Protein AF-A0A519VMI6-F1 (afdb_monomer)

pLDDT: mean 78.21, std 18.7, range [37.06, 97.06]

Solvent-accessible surface area (backbone atoms only — not comparable to full-atom values): 8294 Å² total; per-residue (Å²): 133,86,91,86,82,84,83,75,83,77,72,78,78,73,74,70,81,74,73,74,92,59,60,74,67,59,57,50,52,52,50,51,50,37,51,49,27,48,50,59,33,48,53,39,68,76,38,48,68,59,46,51,55,43,47,72,50,36,99,60,55,71,70,56,39,58,50,46,69,54,50,50,50,50,51,28,47,51,29,24,49,28,46,74,72,68,40,48,71,66,17,50,51,51,48,49,51,53,51,49,52,52,48,53,51,52,52,41,58,73,66,62,72,47,100,61,86,63,60,69,82,46,70,84,57,40,79,52,55,74,69,55,53,53,52,64,74,75,108

Mean predicted aligned error: 11.21 Å

Structure (mmCIF, N/CA/C/O backbone):
data_AF-A0A519VMI6-F1
#
_entry.id   AF-A0A519VMI6-F1
#
loop_
_atom_site.group_PDB
_atom_site.id
_atom_site.type_symbol
_atom_site.label_atom_id
_atom_site.label_alt_id
_atom_site.label_comp_id
_atom_site.label_asym_id
_atom_site.label_entity_id
_atom_site.label_seq_id
_atom_site.pdbx_PDB_ins_code
_atom_site.Cartn_x
_atom_site.Cartn_y
_atom_site.Cartn_z
_atom_site.occupancy
_atom_site.B_iso_or_equiv
_atom_site.auth_seq_id
_atom_site.auth_comp_id
_atom_site.auth_asym_id
_atom_site.auth_atom_id
_atom_site.pdbx_PDB_model_num
ATOM 1 N N . MET A 1 1 ? 0.808 15.820 63.400 1.00 37.88 1 MET A N 1
ATOM 2 C CA . MET A 1 1 ? 2.097 15.794 62.685 1.00 37.88 1 MET A CA 1
ATOM 3 C C . MET A 1 1 ? 1.948 14.835 61.517 1.00 37.88 1 MET A C 1
ATOM 5 O O . MET A 1 1 ? 1.601 13.691 61.765 1.00 37.88 1 MET A O 1
ATOM 9 N N . GLU A 1 2 ? 2.053 15.401 60.308 1.00 40.47 2 GLU A N 1
ATOM 10 C CA . GLU A 1 2 ? 2.290 14.832 58.955 1.00 40.47 2 GLU A CA 1
ATOM 11 C C . GLU A 1 2 ? 1.553 13.544 58.520 1.00 40.47 2 GLU A C 1
ATOM 13 O O . GLU A 1 2 ? 1.728 12.490 59.110 1.00 40.47 2 GLU A O 1
ATOM 18 N N . THR A 1 3 ? 0.604 13.541 57.568 1.00 44.66 3 THR A N 1
ATOM 19 C CA . THR A 1 3 ? 0.651 13.720 56.084 1.00 44.66 3 THR A CA 1
ATOM 20 C C . THR A 1 3 ? 1.595 12.807 55.294 1.00 44.66 3 THR A C 1
ATOM 22 O O . THR A 1 3 ? 2.756 13.164 55.154 1.00 44.66 3 THR A O 1
ATOM 25 N N . ILE A 1 4 ? 1.043 11.775 54.625 1.00 51.41 4 ILE A N 1
ATOM 26 C CA . ILE A 1 4 ? 1.399 11.278 53.265 1.00 51.41 4 ILE A CA 1
ATOM 27 C C . ILE A 1 4 ? 0.107 10.651 52.674 1.00 51.41 4 ILE A C 1
ATOM 29 O O . ILE A 1 4 ? -0.389 9.675 53.224 1.00 51.41 4 ILE A O 1
ATOM 33 N N . LYS A 1 5 ? -0.675 11.319 51.810 1.00 40.34 5 LYS A N 1
ATOM 34 C CA . LYS A 1 5 ? -0.549 11.565 50.350 1.00 40.34 5 LYS A CA 1
ATOM 35 C C . LYS A 1 5 ? -0.645 10.318 49.452 1.00 40.34 5 LYS A C 1
ATOM 37 O O . LYS A 1 5 ? 0.267 9.510 49.393 1.00 40.34 5 LYS A O 1
ATOM 42 N N . ASP A 1 6 ? -1.766 10.276 48.728 1.00 50.72 6 ASP A N 1
ATOM 43 C CA . ASP A 1 6 ? -1.958 9.834 47.340 1.00 50.72 6 ASP A CA 1
ATOM 44 C C . ASP A 1 6 ? -1.194 8.602 46.837 1.00 50.72 6 ASP A C 1
ATOM 46 O O . ASP A 1 6 ? -0.042 8.683 46.419 1.00 50.72 6 ASP A O 1
ATOM 50 N N . THR A 1 7 ? -1.924 7.499 46.655 1.00 54.34 7 THR A N 1
ATOM 51 C CA . THR A 1 7 ? -1.690 6.636 45.490 1.00 54.34 7 THR A CA 1
ATOM 52 C C . THR A 1 7 ? -2.868 6.783 44.544 1.00 54.34 7 THR A C 1
ATOM 54 O O . THR A 1 7 ? -4.021 6.487 44.858 1.00 54.34 7 THR A O 1
ATOM 57 N N . GLY A 1 8 ? -2.546 7.386 43.403 1.00 39.59 8 GLY A N 1
ATOM 58 C CA . GLY A 1 8 ? -3.475 7.870 42.411 1.00 39.59 8 GLY A CA 1
ATOM 59 C C . GLY A 1 8 ? -4.426 6.793 41.916 1.00 39.59 8 GLY A C 1
ATOM 60 O O . GLY A 1 8 ? -4.053 5.664 41.601 1.00 39.59 8 GLY A O 1
ATOM 61 N N . LYS A 1 9 ? -5.677 7.222 41.786 1.00 37.12 9 LYS A N 1
ATOM 62 C CA . LYS A 1 9 ? -6.695 6.624 40.937 1.00 37.12 9 LYS A CA 1
ATOM 63 C C . LYS A 1 9 ? -6.112 6.436 39.532 1.00 37.12 9 LYS A C 1
ATOM 65 O O . LYS A 1 9 ? -6.159 7.356 38.717 1.00 37.12 9 LYS A O 1
ATOM 70 N N . TYR A 1 10 ? -5.609 5.244 39.225 1.00 39.97 10 TYR A N 1
ATOM 71 C CA . TYR A 1 10 ? -5.457 4.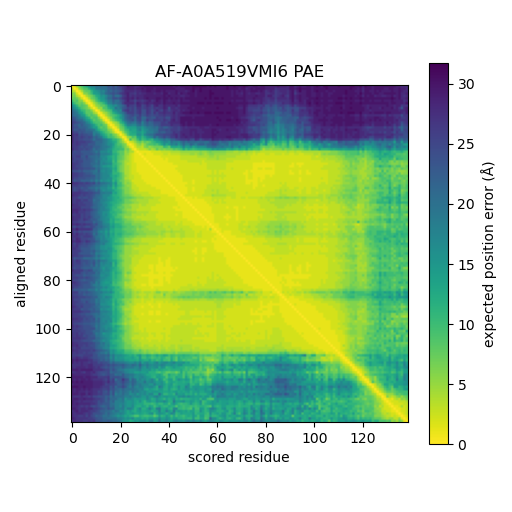795 37.845 1.00 39.97 10 TYR A CA 1
ATOM 72 C C . TYR A 1 10 ? -6.861 4.560 37.292 1.00 39.97 10 TYR A C 1
ATOM 74 O O . TYR A 1 10 ? -7.381 3.448 37.257 1.00 39.97 10 TYR A O 1
ATOM 82 N N . SER A 1 11 ? -7.512 5.662 36.920 1.00 40.28 11 SER A N 1
ATOM 83 C CA . SER A 1 11 ? -8.670 5.645 36.047 1.00 40.28 11 SER A CA 1
ATOM 84 C C . SER A 1 11 ? -8.181 5.070 34.727 1.00 40.28 11 SER A C 1
ATOM 86 O O . SER A 1 11 ? -7.582 5.765 33.906 1.00 40.28 11 SER A O 1
ATOM 88 N N . ALA A 1 12 ? -8.394 3.767 34.548 1.00 40.62 12 ALA A N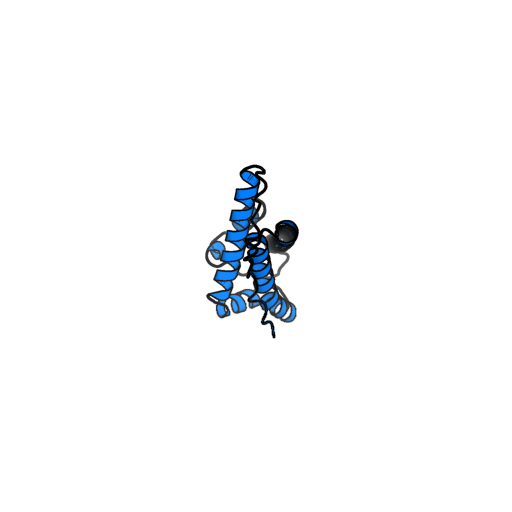 1
ATOM 89 C CA . ALA A 1 12 ? -8.464 3.180 33.230 1.00 40.62 12 ALA A CA 1
ATOM 90 C C . ALA A 1 12 ? -9.544 3.971 32.491 1.00 40.62 12 ALA A C 1
ATOM 92 O O . ALA A 1 12 ? -10.740 3.749 32.677 1.00 40.62 12 ALA A O 1
ATOM 93 N N . LYS A 1 13 ? -9.114 4.966 31.712 1.00 37.06 13 LYS A N 1
ATOM 94 C CA . LYS A 1 13 ? -9.947 5.653 30.740 1.00 37.06 13 LYS A CA 1
ATOM 95 C C . LYS A 1 13 ? -10.224 4.623 29.658 1.00 37.06 13 LYS A C 1
ATOM 97 O O . LYS A 1 13 ? -9.572 4.590 28.618 1.00 37.06 13 LYS A O 1
ATOM 102 N N . THR A 1 14 ? -11.164 3.732 29.952 1.00 46.38 14 THR A N 1
ATOM 103 C CA . THR A 1 14 ? -11.898 2.967 28.964 1.00 46.38 14 THR A CA 1
ATOM 104 C C . THR A 1 14 ? -12.611 4.018 28.132 1.00 46.38 14 THR A C 1
ATOM 106 O O . THR A 1 14 ? -13.707 4.478 28.444 1.00 46.38 14 THR A O 1
ATOM 109 N N . SER A 1 15 ? -11.904 4.511 27.114 1.00 49.47 15 SER A N 1
ATOM 110 C CA . SER A 1 15 ? -12.487 5.284 26.033 1.00 49.47 15 SER A CA 1
ATOM 111 C C . SER A 1 15 ? -13.486 4.337 25.400 1.00 49.47 15 SER A C 1
ATOM 113 O O . SER A 1 15 ? -13.125 3.515 24.564 1.00 49.47 15 SER A O 1
ATOM 115 N N . GLY A 1 16 ? -14.710 4.359 25.930 1.00 38.91 16 GLY A N 1
ATOM 116 C CA . GLY A 1 16 ? -15.814 3.575 25.432 1.00 38.91 16 GLY A CA 1
ATOM 117 C C . GLY A 1 16 ? -15.876 3.855 23.949 1.00 38.91 16 GLY A C 1
ATOM 118 O O . GLY A 1 16 ? -16.102 5.002 23.558 1.00 38.91 16 GLY A O 1
ATOM 119 N N . ALA A 1 17 ? -15.587 2.824 23.156 1.00 52.00 17 ALA A N 1
ATOM 120 C CA . ALA A 1 17 ? -15.818 2.819 21.730 1.00 52.00 17 ALA A CA 1
ATOM 121 C C . ALA A 1 17 ? -17.311 3.087 21.564 1.00 52.00 17 ALA A C 1
ATOM 123 O O . ALA A 1 17 ? -18.160 2.204 21.689 1.00 52.00 17 ALA A O 1
ATOM 124 N N . LYS A 1 18 ? -17.645 4.368 21.439 1.00 43.28 18 LYS A N 1
ATOM 125 C CA . LYS A 1 18 ? -19.005 4.844 21.299 1.00 43.28 18 LYS A CA 1
ATOM 126 C C . LYS A 1 18 ? -19.315 4.632 19.837 1.00 43.28 18 LYS A C 1
ATOM 128 O O . LYS A 1 18 ? -19.281 5.588 19.079 1.00 43.28 18 LYS A O 1
ATOM 133 N N . TYR A 1 19 ? -19.529 3.376 19.441 1.00 49.91 19 TYR A N 1
ATOM 134 C CA . TYR A 1 19 ? -19.957 3.042 18.093 1.00 49.91 19 TYR A CA 1
ATOM 135 C C . TYR A 1 19 ? -21.252 3.824 17.843 1.00 49.91 19 TYR A C 1
ATOM 137 O O . TYR A 1 19 ? -22.269 3.507 18.464 1.00 49.91 19 TYR A O 1
ATOM 145 N N . PRO A 1 20 ? -21.252 4.877 17.003 1.00 49.50 20 PRO A N 1
ATOM 146 C CA . PRO A 1 20 ? -22.508 5.464 16.595 1.00 49.50 20 PRO A CA 1
ATOM 147 C C . PRO A 1 20 ? -23.213 4.393 15.767 1.00 49.50 20 PRO A C 1
ATOM 149 O O . PRO A 1 20 ? -22.634 3.860 14.817 1.00 49.50 20 PRO A O 1
ATOM 152 N N . THR A 1 21 ? -24.434 4.052 16.166 1.00 58.09 21 THR A N 1
ATOM 153 C CA . THR A 1 21 ? -25.332 3.084 15.529 1.00 58.09 21 THR A CA 1
ATOM 154 C C . THR A 1 21 ? -25.784 3.597 14.156 1.00 58.09 21 THR A C 1
ATOM 156 O O . THR A 1 21 ? -26.952 3.881 13.925 1.00 58.09 21 THR A O 1
ATOM 159 N N . GLY A 1 22 ? -24.845 3.817 13.239 1.00 52.25 22 GLY A N 1
ATOM 160 C CA . GLY A 1 22 ? -25.117 4.157 11.852 1.00 52.25 22 GLY A CA 1
ATOM 161 C C . GLY A 1 22 ? -25.084 2.882 11.029 1.00 52.25 22 GLY A C 1
ATOM 162 O O . GLY A 1 22 ? -24.048 2.235 11.041 1.00 52.25 22 GLY A O 1
ATOM 163 N N . SER A 1 23 ? -26.201 2.562 10.362 1.00 65.06 23 SER A N 1
ATOM 164 C CA . SER A 1 23 ? -26.394 1.580 9.274 1.00 65.06 23 SER A CA 1
ATOM 165 C C . SER A 1 23 ? -25.397 0.410 9.228 1.00 65.06 23 SER A C 1
ATOM 167 O O . SER A 1 23 ? -24.219 0.620 8.966 1.00 65.06 23 SER A O 1
ATOM 169 N N . TYR A 1 24 ? -25.864 -0.836 9.378 1.00 62.25 24 TYR A N 1
ATOM 170 C CA . TYR A 1 24 ? -25.047 -2.066 9.325 1.00 62.25 24 TYR A CA 1
ATOM 171 C C . TYR A 1 24 ? -23.997 -2.108 8.187 1.00 62.25 24 TYR A C 1
ATOM 173 O O . TYR A 1 24 ? -22.923 -2.680 8.371 1.00 62.25 24 TYR A O 1
ATOM 181 N N . LEU A 1 25 ? -24.265 -1.441 7.056 1.00 61.44 25 LEU A N 1
ATOM 182 C CA . LEU A 1 25 ? -23.328 -1.219 5.944 1.00 61.44 25 LEU A CA 1
ATOM 183 C C . LEU A 1 25 ? -22.005 -0.553 6.369 1.00 61.44 25 LEU A C 1
ATOM 185 O O . LEU A 1 25 ? -20.935 -0.988 5.952 1.00 61.44 25 LEU A O 1
ATOM 189 N N . ASN A 1 26 ? -22.057 0.460 7.237 1.00 75.00 26 ASN A N 1
ATOM 190 C CA . ASN A 1 26 ? -20.874 1.180 7.715 1.00 75.00 26 ASN A CA 1
ATOM 191 C C . ASN A 1 26 ? -19.985 0.285 8.587 1.00 75.00 26 ASN A C 1
ATOM 193 O O . ASN A 1 26 ? -18.761 0.327 8.477 1.00 75.00 26 ASN A O 1
ATOM 197 N N . SER A 1 27 ? -20.592 -0.538 9.444 1.00 80.88 27 SER A N 1
ATOM 198 C CA . SER A 1 27 ? -19.857 -1.463 10.312 1.00 80.88 27 SER A CA 1
ATOM 199 C C . SER A 1 27 ? -19.211 -2.598 9.519 1.00 80.88 27 SER A C 1
ATOM 201 O O . SER A 1 27 ? -18.076 -2.973 9.810 1.00 80.88 27 SER A O 1
ATOM 203 N N . LEU A 1 28 ? -19.897 -3.111 8.492 1.00 88.06 28 LEU A N 1
ATOM 204 C CA . LEU A 1 28 ? -19.355 -4.154 7.624 1.00 88.06 28 LEU A CA 1
ATOM 205 C C . LEU A 1 28 ? -18.172 -3.643 6.791 1.00 88.06 28 LEU A C 1
ATOM 207 O O . LEU A 1 28 ? -17.129 -4.291 6.762 1.00 88.06 28 LEU A O 1
ATOM 211 N N . GLY A 1 29 ? -18.298 -2.468 6.165 1.00 89.50 29 GLY A N 1
ATOM 212 C CA . GLY A 1 29 ? -17.215 -1.883 5.366 1.00 89.50 29 GLY A CA 1
ATOM 213 C C . GLY A 1 29 ? -15.945 -1.637 6.185 1.00 89.50 29 GLY A C 1
ATOM 214 O O . GLY A 1 29 ? -14.849 -1.995 5.760 1.00 89.50 29 GLY A O 1
ATOM 215 N N . LEU A 1 30 ? -16.084 -1.110 7.407 1.00 91.06 30 LEU A N 1
ATOM 216 C CA . LEU A 1 30 ? -14.949 -0.916 8.316 1.00 91.06 30 LEU A CA 1
ATOM 217 C C . LEU A 1 30 ? -14.269 -2.238 8.680 1.00 91.06 30 LEU A C 1
ATOM 219 O O . LEU A 1 30 ? -13.042 -2.313 8.675 1.00 91.06 30 LEU A O 1
ATOM 223 N N . PHE A 1 31 ? -15.052 -3.282 8.959 1.00 92.12 31 PHE A N 1
ATOM 224 C CA . PHE A 1 31 ? -14.517 -4.6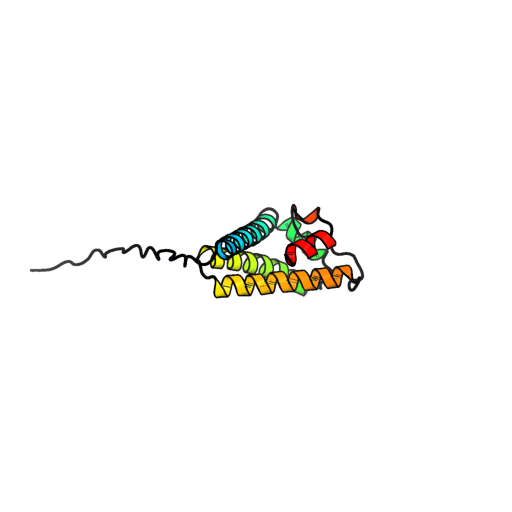07 9.253 1.00 92.12 31 PHE A CA 1
ATOM 225 C C . PHE A 1 31 ? -13.718 -5.181 8.074 1.00 92.12 31 PHE A C 1
ATOM 227 O O . PHE A 1 31 ? -12.606 -5.671 8.272 1.00 92.12 31 PHE A O 1
ATOM 234 N N . LEU A 1 32 ? -14.242 -5.071 6.849 1.00 92.88 32 LEU A N 1
ATOM 235 C CA . LEU A 1 32 ? -13.557 -5.540 5.642 1.00 92.88 32 LEU A CA 1
ATOM 236 C C . LEU A 1 32 ? -12.241 -4.795 5.401 1.00 92.88 32 LEU A C 1
ATOM 238 O O . LEU A 1 32 ? -11.234 -5.429 5.099 1.00 92.88 32 LEU A O 1
ATOM 242 N N . LEU A 1 33 ? -12.220 -3.474 5.599 1.00 93.56 33 LEU A N 1
ATOM 243 C CA . LEU A 1 33 ? -10.994 -2.684 5.477 1.00 93.56 33 LEU A CA 1
ATOM 244 C C . LEU A 1 33 ? -9.961 -3.070 6.541 1.00 93.56 33 LEU A C 1
ATOM 246 O O . LEU A 1 33 ? -8.788 -3.238 6.218 1.00 93.56 33 LEU A O 1
ATOM 250 N N . ILE A 1 34 ? -10.376 -3.266 7.796 1.00 94.69 34 ILE A N 1
ATOM 251 C CA . ILE A 1 34 ? -9.470 -3.736 8.856 1.00 94.69 34 ILE A CA 1
ATOM 252 C C . ILE A 1 34 ? -8.860 -5.086 8.475 1.00 94.69 34 ILE A C 1
ATOM 254 O O . ILE A 1 34 ? -7.646 -5.263 8.590 1.00 94.69 34 ILE A O 1
ATOM 258 N N . LEU A 1 35 ? -9.683 -6.024 7.998 1.00 94.12 35 LEU A N 1
ATOM 259 C CA . LEU A 1 35 ? -9.232 -7.348 7.577 1.00 94.12 35 LEU A CA 1
ATOM 260 C C . LEU A 1 35 ? -8.261 -7.256 6.395 1.00 94.12 35 LEU A C 1
ATOM 262 O O . LEU A 1 35 ? -7.205 -7.883 6.437 1.00 94.12 35 LEU A O 1
ATOM 266 N N . LEU A 1 36 ? -8.578 -6.440 5.387 1.00 93.50 36 LEU A N 1
ATOM 267 C CA . LEU A 1 36 ? -7.742 -6.214 4.211 1.00 93.50 36 LEU A CA 1
ATOM 268 C C . LEU A 1 36 ? -6.347 -5.709 4.595 1.00 93.50 36 LEU A C 1
ATOM 270 O O . LEU A 1 36 ? -5.350 -6.324 4.217 1.00 93.50 36 LEU A O 1
ATOM 274 N N . TRP A 1 37 ? -6.266 -4.620 5.366 1.00 95.31 37 TRP A N 1
ATOM 275 C CA . TRP A 1 37 ? -4.984 -4.014 5.739 1.00 95.31 37 TRP A CA 1
ATOM 276 C C . TRP A 1 37 ? -4.175 -4.906 6.679 1.00 95.31 37 TRP A C 1
ATOM 278 O O . TRP A 1 37 ? -2.961 -5.030 6.519 1.00 95.31 37 TRP A O 1
ATOM 288 N N . SER A 1 38 ? -4.844 -5.593 7.609 1.00 95.25 38 SER A N 1
ATOM 289 C CA . SER A 1 38 ? -4.187 -6.546 8.512 1.00 95.25 38 SER A CA 1
ATOM 290 C C . SER A 1 38 ? -3.614 -7.739 7.746 1.00 95.25 38 SER A C 1
ATOM 292 O O . SER A 1 38 ? -2.475 -8.136 7.984 1.00 95.25 38 SER A O 1
ATOM 294 N N . TYR A 1 39 ? -4.374 -8.288 6.794 1.00 93.75 39 TYR A N 1
ATOM 295 C CA . TYR A 1 39 ? -3.922 -9.381 5.937 1.00 93.75 39 TYR A CA 1
ATOM 296 C C . TYR A 1 39 ? -2.754 -8.951 5.040 1.00 93.75 39 TYR A C 1
ATOM 298 O O . TYR A 1 39 ? -1.740 -9.646 4.977 1.00 93.75 39 TYR A O 1
ATOM 306 N N . ALA A 1 40 ? -2.869 -7.791 4.384 1.00 92.19 40 ALA A N 1
ATOM 307 C CA . ALA A 1 40 ? -1.835 -7.256 3.501 1.00 92.19 40 ALA A CA 1
ATOM 308 C C . ALA A 1 40 ? -0.506 -7.035 4.237 1.00 92.19 40 ALA A C 1
ATOM 310 O O . ALA A 1 40 ? 0.545 -7.418 3.714 1.00 92.19 40 ALA A O 1
ATOM 311 N N . LEU A 1 41 ? -0.563 -6.486 5.456 1.00 94.94 41 LEU A N 1
ATOM 312 C CA . LEU A 1 41 ? 0.600 -6.321 6.321 1.00 94.94 41 LEU A CA 1
ATOM 313 C C . LEU A 1 41 ? 1.176 -7.678 6.737 1.00 94.94 41 LEU A C 1
ATOM 315 O O . LEU A 1 41 ? 2.379 -7.903 6.616 1.00 94.94 41 LEU A O 1
ATOM 319 N N . PHE A 1 42 ? 0.323 -8.588 7.214 1.00 94.25 42 PHE A N 1
ATOM 320 C CA . PHE A 1 42 ? 0.745 -9.902 7.694 1.00 94.25 42 PHE A CA 1
ATOM 321 C C . PHE A 1 42 ? 1.497 -10.686 6.617 1.00 94.25 42 PHE A C 1
ATOM 323 O O . PHE A 1 42 ? 2.576 -11.201 6.890 1.00 94.25 42 PHE A O 1
ATOM 330 N N . VAL A 1 43 ? 0.984 -10.725 5.383 1.00 90.44 43 VAL A N 1
ATOM 331 C CA . VAL A 1 43 ? 1.647 -11.409 4.261 1.00 90.44 43 VAL A CA 1
ATOM 332 C C . VAL A 1 43 ? 3.041 -10.835 3.993 1.00 90.44 43 VAL A C 1
ATOM 334 O O . VAL A 1 43 ? 3.971 -11.601 3.751 1.00 90.44 43 VAL A O 1
ATOM 337 N N . LYS A 1 44 ? 3.214 -9.508 4.064 1.00 90.56 44 LYS A N 1
ATOM 338 C CA . LYS A 1 44 ? 4.523 -8.870 3.846 1.00 90.56 44 LYS A CA 1
ATOM 339 C C . LYS A 1 44 ? 5.505 -9.150 4.972 1.00 90.56 44 LYS A C 1
ATOM 341 O O . LY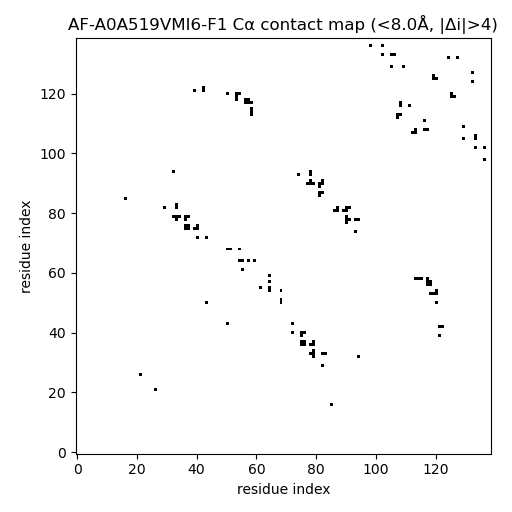S A 1 44 ? 6.683 -9.349 4.704 1.00 90.56 44 LYS A O 1
ATOM 346 N N . LEU A 1 45 ? 5.032 -9.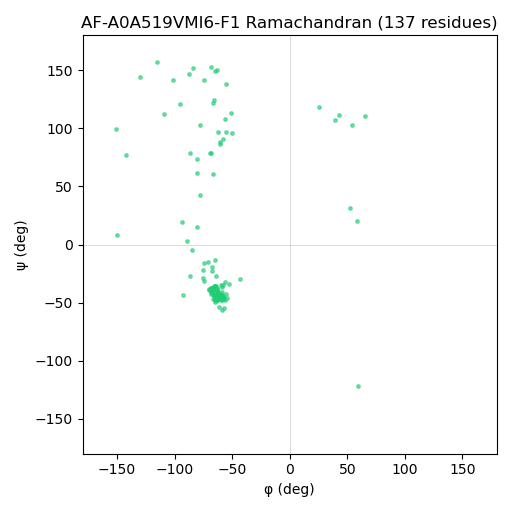158 6.218 1.00 92.00 45 LEU A N 1
ATOM 347 C CA . LEU A 1 45 ? 5.877 -9.438 7.379 1.00 92.00 45 LEU A CA 1
ATOM 348 C C . LEU A 1 45 ? 6.232 -10.924 7.501 1.00 92.00 45 LEU A C 1
ATOM 350 O O . LEU A 1 45 ? 7.321 -11.244 7.967 1.00 92.00 45 LEU A O 1
ATOM 354 N N . ALA A 1 46 ? 5.341 -11.820 7.070 1.00 92.94 46 ALA A N 1
ATOM 355 C CA . ALA A 1 46 ? 5.562 -13.262 7.102 1.00 92.94 46 ALA A CA 1
ATOM 356 C C . ALA A 1 46 ? 6.710 -13.703 6.179 1.00 92.94 46 ALA A C 1
ATOM 358 O O . ALA A 1 46 ? 7.453 -14.615 6.533 1.00 92.94 46 ALA A O 1
ATOM 359 N N . ASP A 1 47 ? 6.879 -13.048 5.025 1.00 91.88 47 ASP A N 1
ATOM 360 C CA . ASP A 1 47 ? 8.004 -13.290 4.117 1.00 91.88 47 ASP A CA 1
ATOM 361 C C . ASP A 1 47 ? 8.497 -11.980 3.480 1.00 91.88 47 ASP A C 1
ATOM 363 O O . ASP A 1 47 ? 8.229 -11.656 2.317 1.00 91.88 47 ASP A O 1
ATOM 367 N N . LEU A 1 48 ? 9.245 -11.210 4.275 1.00 91.00 48 LEU A N 1
ATOM 368 C CA . LEU A 1 48 ? 9.842 -9.945 3.838 1.00 91.00 48 LEU A CA 1
ATOM 369 C C . LEU A 1 48 ? 10.796 -10.129 2.653 1.00 91.00 48 LEU A C 1
ATOM 371 O O . LEU A 1 48 ? 10.867 -9.257 1.788 1.00 91.00 48 LEU A O 1
ATOM 375 N N . ALA A 1 49 ? 11.523 -11.247 2.590 1.00 92.38 49 ALA A N 1
ATOM 376 C CA . ALA A 1 49 ? 12.470 -11.507 1.511 1.00 92.38 49 ALA A CA 1
ATOM 377 C C . ALA A 1 49 ? 11.743 -11.722 0.178 1.00 92.38 49 ALA A C 1
ATOM 379 O O . ALA A 1 49 ? 12.155 -11.174 -0.847 1.00 92.38 49 ALA A O 1
ATOM 380 N N . LEU A 1 50 ? 10.643 -12.479 0.186 1.00 89.88 50 LEU A N 1
ATOM 381 C CA . LEU A 1 50 ? 9.781 -12.634 -0.979 1.00 89.88 50 LEU A CA 1
ATOM 382 C C . LEU A 1 50 ? 9.155 -11.299 -1.386 1.00 89.88 50 LEU A C 1
ATOM 384 O O . LEU A 1 50 ? 9.220 -10.951 -2.564 1.00 89.88 50 LEU A O 1
ATOM 388 N N . PHE A 1 51 ? 8.619 -10.529 -0.434 1.00 90.31 51 PHE A N 1
ATOM 389 C CA . PHE A 1 51 ? 8.062 -9.204 -0.713 1.00 90.31 51 PHE A CA 1
ATOM 390 C C . PHE A 1 51 ? 9.092 -8.285 -1.387 1.00 90.31 51 PHE A C 1
ATOM 392 O O . PHE A 1 51 ? 8.799 -7.697 -2.425 1.00 90.31 51 PHE A O 1
ATOM 399 N N . GLN A 1 52 ? 10.321 -8.211 -0.867 1.00 93.12 52 GLN A N 1
ATOM 400 C CA . GLN A 1 52 ? 11.392 -7.420 -1.480 1.00 93.12 52 GLN A CA 1
ATOM 401 C C . GLN A 1 52 ? 11.702 -7.882 -2.907 1.00 93.12 52 GLN A C 1
ATOM 403 O O . GLN A 1 52 ? 11.760 -7.055 -3.815 1.00 93.12 52 GLN A O 1
ATOM 408 N N . ARG A 1 53 ? 11.856 -9.193 -3.138 1.00 91.50 53 ARG A N 1
ATOM 409 C CA . ARG A 1 53 ? 12.098 -9.738 -4.488 1.00 91.50 53 ARG A CA 1
ATOM 410 C C . ARG A 1 53 ? 10.971 -9.380 -5.454 1.00 91.50 53 ARG A C 1
ATOM 412 O O . ARG A 1 53 ? 11.250 -8.960 -6.570 1.00 91.50 53 ARG A O 1
ATOM 419 N N . GLN A 1 54 ? 9.719 -9.500 -5.019 1.00 89.69 54 GLN A N 1
ATOM 420 C CA . GLN A 1 54 ? 8.5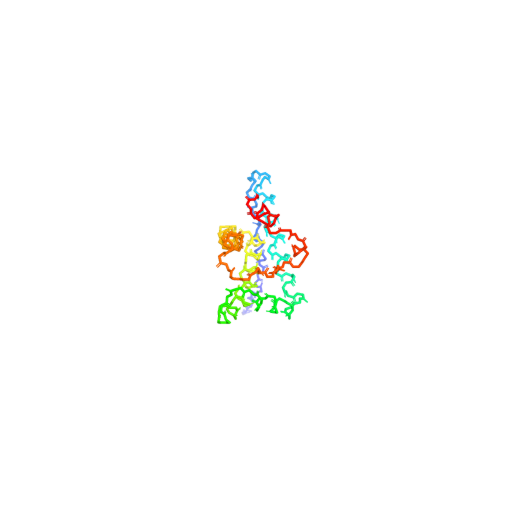49 -9.144 -5.822 1.00 89.69 54 GLN A CA 1
ATOM 421 C C . GLN A 1 54 ? 8.483 -7.637 -6.115 1.00 89.69 54 GLN A C 1
ATOM 423 O O . GLN A 1 54 ? 8.110 -7.246 -7.219 1.00 89.69 54 GLN A O 1
ATOM 428 N N . MET A 1 55 ? 8.904 -6.793 -5.167 1.00 91.44 55 MET A N 1
ATOM 429 C CA . MET A 1 55 ? 9.026 -5.346 -5.361 1.00 91.44 55 MET A CA 1
ATOM 430 C C . MET A 1 55 ? 10.105 -4.982 -6.387 1.00 91.44 55 MET A C 1
ATOM 432 O O . MET A 1 55 ? 9.897 -4.072 -7.183 1.00 91.44 55 MET A O 1
ATOM 436 N N . TYR A 1 56 ? 11.221 -5.713 -6.430 1.00 91.50 56 TYR A N 1
ATOM 437 C CA . TYR A 1 56 ? 12.254 -5.527 -7.458 1.00 91.50 56 TYR A CA 1
ATOM 438 C C . TYR A 1 56 ? 11.843 -5.999 -8.858 1.00 91.50 56 TYR A C 1
ATOM 440 O O . TYR A 1 56 ? 12.488 -5.626 -9.831 1.00 91.50 56 TYR A O 1
ATOM 448 N N . GLN A 1 57 ? 10.767 -6.780 -8.973 1.00 89.19 57 GLN A N 1
ATOM 449 C CA . GLN A 1 57 ? 10.167 -7.177 -10.253 1.00 89.19 57 GLN A CA 1
ATOM 450 C C . GLN A 1 57 ? 9.107 -6.182 -10.747 1.00 89.19 57 GLN A C 1
ATOM 452 O O . GLN A 1 57 ? 8.435 -6.434 -11.745 1.00 89.19 57 GLN A O 1
ATOM 457 N N . GLN A 1 58 ? 8.903 -5.077 -10.029 1.00 88.50 58 GLN A N 1
ATOM 458 C CA . GLN A 1 58 ? 7.974 -4.032 -10.437 1.00 88.50 58 GLN A CA 1
ATOM 459 C C . GLN A 1 58 ? 8.643 -3.074 -11.427 1.00 88.50 58 GLN A C 1
ATOM 461 O O . GLN A 1 58 ? 9.851 -2.852 -11.333 1.00 88.50 58 GLN A O 1
ATOM 466 N N . PRO A 1 59 ? 7.876 -2.435 -12.326 1.00 88.44 59 PRO A N 1
ATOM 467 C CA . PRO A 1 59 ? 8.397 -1.529 -13.351 1.00 88.44 59 PRO A CA 1
ATOM 468 C C . PRO A 1 59 ? 8.748 -0.137 -12.782 1.00 88.44 59 PRO A C 1
ATOM 470 O O . PRO A 1 59 ? 8.429 0.899 -13.363 1.00 88.44 59 PRO A O 1
ATOM 473 N N . PHE A 1 60 ? 9.385 -0.099 -11.611 1.00 88.69 60 PHE A N 1
ATOM 474 C CA . PHE A 1 60 ? 9.812 1.111 -10.915 1.00 88.69 60 PHE A CA 1
ATOM 475 C C . PHE A 1 60 ? 11.338 1.169 -10.829 1.00 88.69 60 PHE A C 1
ATOM 477 O O . PHE A 1 60 ? 12.025 0.153 -10.873 1.00 88.69 60 PHE A O 1
ATOM 484 N N . SER A 1 61 ? 11.892 2.372 -10.667 1.00 92.31 61 SER A N 1
ATOM 485 C CA . SER A 1 61 ? 13.328 2.516 -10.422 1.00 92.31 61 SER A CA 1
ATOM 486 C C . SER A 1 61 ? 13.712 1.966 -9.044 1.00 92.31 61 SER A C 1
ATOM 488 O O . SER A 1 61 ? 12.920 2.003 -8.099 1.00 92.31 61 SER A O 1
ATOM 490 N N . SER A 1 62 ? 14.960 1.515 -8.887 1.00 91.31 62 SER A N 1
ATOM 491 C CA . SER A 1 62 ? 15.457 0.948 -7.623 1.00 91.31 62 SER A CA 1
ATOM 492 C C . SER A 1 62 ? 15.300 1.896 -6.428 1.00 91.31 62 SER A C 1
ATOM 494 O O . SER A 1 62 ? 15.056 1.444 -5.311 1.00 91.31 62 SER A O 1
ATOM 496 N N . ALA A 1 63 ? 15.399 3.211 -6.657 1.00 93.38 63 ALA A N 1
ATOM 497 C CA . ALA A 1 63 ? 15.178 4.223 -5.625 1.00 93.38 63 ALA A CA 1
ATOM 498 C C . ALA A 1 63 ? 13.717 4.244 -5.144 1.00 93.38 63 ALA A C 1
ATOM 500 O O . ALA A 1 63 ? 13.466 4.276 -3.941 1.00 93.38 63 ALA A O 1
ATOM 501 N N . VAL A 1 64 ? 12.755 4.171 -6.070 1.00 93.75 64 VAL A N 1
ATOM 502 C CA . VAL A 1 64 ? 11.321 4.108 -5.742 1.00 93.75 64 VAL A CA 1
ATOM 503 C C . VAL A 1 64 ? 10.992 2.797 -5.034 1.00 93.75 64 VAL A C 1
ATOM 505 O O . VAL A 1 64 ? 10.292 2.809 -4.025 1.00 93.75 64 VAL A O 1
ATOM 508 N N . ILE A 1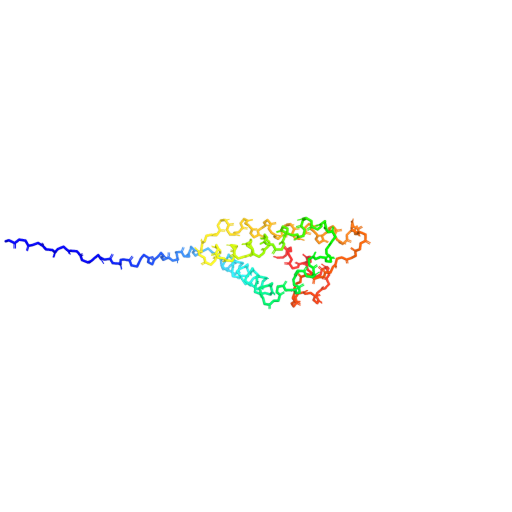 65 ? 11.546 1.676 -5.504 1.00 93.69 65 ILE A N 1
ATOM 509 C CA . ILE A 1 65 ? 11.366 0.359 -4.880 1.00 93.69 65 ILE A CA 1
ATOM 510 C C . ILE A 1 65 ? 11.828 0.373 -3.422 1.00 93.69 65 ILE A C 1
ATOM 512 O O . ILE A 1 65 ? 11.088 -0.078 -2.547 1.00 93.69 65 ILE A O 1
ATOM 516 N N . LEU A 1 66 ? 13.010 0.935 -3.145 1.00 94.44 66 LEU A N 1
ATOM 517 C CA . LEU A 1 66 ? 13.541 1.028 -1.786 1.00 94.44 66 LEU A CA 1
ATOM 518 C C . LEU A 1 66 ? 12.585 1.797 -0.867 1.00 94.44 66 LEU A C 1
ATOM 520 O O . LEU A 1 66 ? 12.312 1.349 0.241 1.00 94.44 66 LEU A O 1
ATOM 524 N N . VAL A 1 67 ? 12.035 2.921 -1.338 1.00 96.25 67 VAL A N 1
ATOM 525 C CA . VAL A 1 67 ? 11.049 3.701 -0.578 1.00 96.25 67 VAL A CA 1
ATOM 526 C C . VAL A 1 67 ? 9.780 2.883 -0.336 1.00 96.25 67 VAL A C 1
ATOM 528 O O . VAL A 1 67 ? 9.317 2.794 0.800 1.00 96.25 67 VAL A O 1
ATOM 531 N N . LEU A 1 68 ? 9.233 2.242 -1.372 1.00 94.00 68 LEU A N 1
ATOM 532 C CA . LEU A 1 68 ? 7.989 1.475 -1.278 1.00 94.00 68 LEU A CA 1
ATOM 533 C C . LEU A 1 68 ? 8.098 0.267 -0.339 1.00 94.00 68 LEU A C 1
ATOM 535 O O . LEU A 1 68 ? 7.140 -0.015 0.377 1.00 94.00 68 LEU A O 1
ATOM 539 N N . ILE A 1 69 ? 9.253 -0.406 -0.286 1.00 94.75 69 ILE A N 1
ATOM 540 C CA . ILE A 1 69 ? 9.488 -1.545 0.618 1.00 94.75 69 ILE A CA 1
ATOM 541 C C . ILE A 1 69 ? 9.269 -1.158 2.088 1.00 94.75 69 ILE A C 1
ATOM 543 O O . ILE A 1 69 ? 8.761 -1.972 2.855 1.00 94.75 69 ILE A O 1
ATOM 547 N N . TYR A 1 70 ? 9.607 0.070 2.488 1.00 94.62 70 TYR A N 1
ATOM 548 C CA . TYR A 1 70 ? 9.393 0.540 3.862 1.00 94.62 70 TYR A CA 1
ATOM 549 C C . TYR A 1 70 ? 8.055 1.255 4.034 1.00 94.62 70 TYR A C 1
ATOM 551 O O . TYR A 1 70 ? 7.345 1.024 5.011 1.00 94.62 70 TYR A O 1
ATOM 559 N N . VAL A 1 71 ? 7.693 2.118 3.085 1.00 95.69 71 VAL A N 1
ATOM 560 C CA . VAL A 1 71 ? 6.500 2.961 3.195 1.00 95.69 71 VAL A CA 1
ATOM 561 C C . VAL A 1 71 ? 5.220 2.134 3.127 1.00 95.69 71 VAL A C 1
ATOM 563 O O . VAL A 1 71 ? 4.310 2.397 3.910 1.00 95.69 71 VAL A O 1
ATOM 566 N N . LEU A 1 72 ? 5.137 1.119 2.257 1.00 94.94 72 LEU A N 1
ATOM 567 C CA . LEU A 1 72 ? 3.913 0.323 2.114 1.00 94.94 72 LEU A CA 1
ATOM 568 C C . LEU A 1 72 ? 3.541 -0.409 3.417 1.00 94.94 72 LEU A C 1
ATOM 570 O O . LEU A 1 72 ? 2.440 -0.162 3.907 1.00 94.94 72 LEU A O 1
ATOM 574 N N . PRO A 1 73 ? 4.424 -1.206 4.059 1.00 95.12 73 PRO A N 1
ATOM 575 C CA . PRO A 1 73 ? 4.092 -1.830 5.342 1.00 95.12 73 PRO A CA 1
ATOM 576 C C . PRO A 1 73 ? 3.732 -0.823 6.444 1.00 95.12 73 PRO A C 1
ATOM 578 O O . PRO A 1 73 ? 2.835 -1.081 7.243 1.00 95.12 73 PRO A O 1
ATOM 581 N N . ILE A 1 74 ? 4.390 0.343 6.489 1.00 96.88 74 ILE A N 1
ATOM 582 C CA . ILE A 1 74 ? 4.085 1.392 7.477 1.00 96.88 74 ILE A CA 1
ATOM 583 C C . ILE A 1 74 ? 2.681 1.968 7.251 1.00 96.88 74 ILE A C 1
ATOM 585 O O . ILE A 1 74 ? 1.920 2.152 8.206 1.00 96.88 74 ILE A O 1
ATOM 589 N N . LEU A 1 75 ? 2.312 2.247 6.000 1.00 96.50 75 LEU A N 1
ATOM 590 C CA . LEU A 1 75 ? 0.984 2.755 5.659 1.00 96.50 75 LEU A CA 1
ATOM 591 C C . LEU A 1 75 ? -0.107 1.710 5.921 1.00 96.50 75 LEU A C 1
ATOM 593 O O . LEU A 1 75 ? -1.156 2.045 6.462 1.00 96.50 75 LEU A O 1
ATOM 597 N N . GLU A 1 76 ? 0.150 0.439 5.630 1.00 95.94 76 GLU A N 1
ATOM 598 C CA . GLU A 1 76 ? -0.778 -0.660 5.918 1.00 95.94 76 GLU A CA 1
ATOM 599 C C . GLU A 1 76 ? -0.990 -0.846 7.425 1.00 95.94 76 GLU A C 1
ATOM 601 O O . GLU A 1 76 ? -2.130 -0.896 7.890 1.00 95.94 76 GLU A O 1
ATOM 606 N N . ALA A 1 77 ? 0.096 -0.858 8.206 1.00 96.88 77 ALA A N 1
ATOM 607 C CA . ALA A 1 77 ? 0.034 -0.958 9.660 1.00 96.88 77 ALA A CA 1
ATOM 608 C C . ALA A 1 77 ? -0.684 0.238 10.289 1.00 96.88 77 ALA A C 1
ATOM 610 O O . ALA A 1 77 ? -1.583 0.058 11.108 1.00 96.88 77 ALA A O 1
ATOM 611 N N . SER A 1 78 ? -0.326 1.460 9.888 1.00 97.06 78 SER A N 1
ATOM 612 C CA . SER A 1 78 ? -0.980 2.668 10.398 1.00 97.06 78 SER A CA 1
ATOM 613 C C . SER A 1 78 ? -2.465 2.702 10.043 1.00 97.06 78 SER A C 1
ATOM 615 O O . SER A 1 78 ? -3.278 3.021 10.907 1.00 97.06 78 SER A O 1
ATOM 617 N N . THR A 1 79 ? -2.845 2.292 8.831 1.00 96.25 79 THR A N 1
ATOM 618 C CA . THR A 1 79 ? -4.254 2.219 8.422 1.00 96.25 79 THR A CA 1
ATOM 619 C C . THR A 1 79 ? -5.027 1.200 9.257 1.00 96.25 79 THR A C 1
ATOM 621 O O . THR A 1 79 ? -6.079 1.539 9.803 1.00 96.25 79 THR A O 1
ATOM 624 N N . ALA A 1 80 ? -4.494 -0.016 9.431 1.00 95.50 80 ALA A N 1
ATOM 625 C CA . ALA A 1 80 ? -5.117 -1.043 10.265 1.00 95.50 80 ALA A CA 1
ATOM 626 C C . ALA A 1 80 ? -5.285 -0.566 11.718 1.00 95.50 80 ALA A C 1
ATOM 628 O O . ALA A 1 80 ? -6.378 -0.651 12.276 1.00 95.50 80 ALA A O 1
ATOM 629 N N . ILE A 1 81 ? -4.233 0.010 12.311 1.00 95.75 81 ILE A N 1
ATOM 630 C CA . ILE A 1 81 ? -4.250 0.522 13.688 1.00 95.75 81 ILE A CA 1
ATOM 631 C C . ILE A 1 81 ? -5.271 1.653 13.844 1.00 95.75 81 ILE A C 1
ATOM 633 O O . ILE A 1 81 ? -6.062 1.630 14.783 1.00 95.75 81 ILE A O 1
ATOM 637 N N . LEU A 1 82 ? -5.295 2.629 12.931 1.00 93.56 82 LEU A N 1
ATOM 638 C CA . LEU A 1 82 ? -6.244 3.743 12.993 1.00 93.56 82 LEU A CA 1
ATOM 639 C C . LEU A 1 82 ? -7.693 3.252 12.934 1.00 93.56 82 LEU A C 1
ATOM 641 O O . LEU A 1 82 ? -8.524 3.719 13.711 1.00 93.56 82 LEU A O 1
ATOM 645 N N . LEU A 1 83 ? -7.997 2.296 12.055 1.00 92.38 83 LEU A N 1
ATOM 646 C CA . LEU A 1 83 ? -9.344 1.737 11.945 1.00 92.38 83 LEU A CA 1
ATOM 647 C C . LEU A 1 83 ? -9.733 0.905 13.181 1.00 92.38 83 LEU A C 1
ATOM 649 O O . LEU A 1 83 ? -10.869 1.015 13.638 1.00 92.38 83 LEU A O 1
ATOM 653 N N . ILE A 1 84 ? -8.799 0.145 13.768 1.00 92.25 84 ILE A N 1
ATOM 654 C CA . ILE A 1 84 ? -9.016 -0.613 15.016 1.00 92.25 84 ILE A CA 1
ATOM 655 C C . ILE A 1 84 ? -9.248 0.325 16.212 1.00 92.25 84 ILE A C 1
ATOM 657 O O . ILE A 1 84 ? -10.107 0.057 17.049 1.00 92.25 84 ILE A O 1
ATOM 661 N N . LEU A 1 85 ? -8.521 1.444 16.286 1.00 92.19 85 LEU A N 1
ATOM 662 C CA . LEU A 1 85 ? -8.650 2.457 17.344 1.00 92.19 85 LEU A CA 1
ATOM 663 C C . LEU A 1 85 ? -9.830 3.426 17.132 1.00 92.19 85 LEU A C 1
ATOM 665 O O . LEU A 1 85 ? -9.878 4.491 17.754 1.00 92.19 85 LEU A O 1
ATOM 669 N N . ASP A 1 86 ? -10.764 3.088 16.238 1.00 86.00 86 ASP A N 1
ATOM 670 C CA . ASP A 1 86 ? -11.943 3.892 15.891 1.00 86.00 86 ASP A CA 1
ATOM 671 C C . ASP A 1 86 ? -11.602 5.308 15.362 1.00 86.00 86 ASP A C 1
ATOM 673 O O . ASP A 1 86 ? -12.447 6.204 15.314 1.00 86.00 86 ASP A O 1
ATOM 677 N N . GLN A 1 87 ? -10.367 5.526 14.887 1.00 88.12 87 GLN A N 1
ATOM 678 C CA . GLN A 1 87 ? -9.919 6.751 14.211 1.00 88.12 87 GLN A CA 1
ATOM 679 C C . GLN A 1 87 ? -10.351 6.732 12.736 1.00 88.12 87 GLN A C 1
ATOM 681 O O . GLN A 1 87 ? -9.539 6.749 11.807 1.00 88.12 87 GLN A O 1
ATOM 686 N N . ARG A 1 88 ? -11.671 6.697 12.513 1.00 87.12 88 ARG A N 1
ATOM 687 C CA . ARG A 1 88 ? -12.276 6.422 11.197 1.00 87.12 88 ARG A CA 1
ATOM 688 C C . ARG A 1 88 ? -11.880 7.417 10.118 1.00 87.12 88 ARG A C 1
ATOM 690 O O . ARG A 1 88 ? -11.546 7.003 9.022 1.00 87.12 88 ARG A O 1
ATOM 697 N N . LYS A 1 89 ? -11.913 8.724 10.399 1.00 89.75 89 LYS A N 1
ATOM 698 C CA . LYS A 1 89 ? -11.626 9.757 9.385 1.00 89.75 89 LYS A CA 1
ATOM 699 C C . LYS A 1 89 ? -10.223 9.609 8.772 1.00 89.75 89 LYS A C 1
ATOM 701 O O . LYS A 1 89 ? -10.146 9.470 7.553 1.00 89.75 89 LYS A O 1
ATOM 706 N N . PRO A 1 90 ? -9.130 9.613 9.560 1.00 92.94 90 PRO A N 1
ATOM 707 C CA . PRO A 1 90 ? -7.797 9.428 8.993 1.00 92.94 90 PRO A CA 1
ATOM 708 C C . PRO A 1 90 ? -7.590 8.010 8.443 1.00 92.94 90 PRO A C 1
ATOM 710 O O . PRO A 1 90 ? -7.015 7.875 7.369 1.00 92.94 90 PRO A O 1
ATOM 713 N N . GLY A 1 91 ? -8.105 6.966 9.108 1.00 91.25 91 GLY A N 1
ATOM 714 C CA . GLY A 1 91 ? -7.977 5.584 8.627 1.00 91.25 91 GLY A CA 1
ATOM 715 C C . GLY A 1 91 ? -8.649 5.358 7.268 1.00 91.25 91 GLY A C 1
ATOM 716 O O . GLY A 1 91 ? -8.041 4.797 6.363 1.00 91.25 91 GLY A O 1
ATOM 717 N N . LEU A 1 92 ? -9.872 5.860 7.081 1.00 93.88 92 LEU A N 1
ATOM 718 C CA . LEU A 1 92 ? -10.592 5.778 5.807 1.00 93.88 92 LEU A CA 1
ATOM 719 C C . LEU A 1 92 ? -9.927 6.616 4.713 1.00 93.88 92 LEU A C 1
ATOM 721 O O . LEU A 1 92 ? -9.879 6.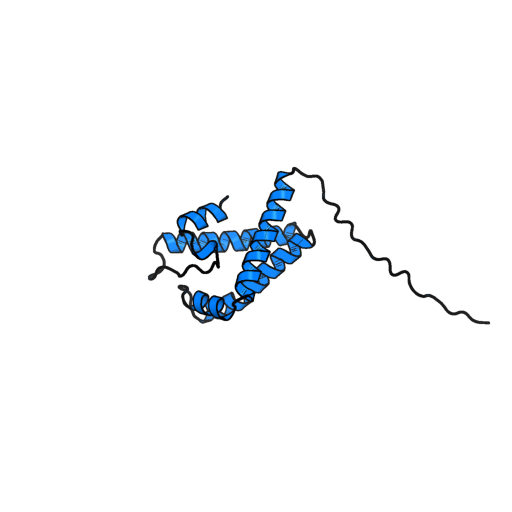174 3.570 1.00 93.88 92 LEU A O 1
ATOM 725 N N . LEU A 1 93 ? -9.390 7.795 5.045 1.00 95.44 93 LEU A N 1
ATOM 726 C CA . LEU A 1 93 ? -8.690 8.632 4.071 1.00 95.44 93 LEU A CA 1
ATOM 727 C C . LEU A 1 93 ? -7.419 7.949 3.553 1.00 95.44 93 LEU A C 1
ATOM 729 O O . LEU A 1 93 ? -7.216 7.886 2.344 1.00 95.44 93 LEU A O 1
ATOM 733 N N . ILE A 1 94 ? -6.584 7.407 4.444 1.00 95.94 94 ILE A N 1
ATOM 734 C CA . ILE A 1 94 ? -5.365 6.692 4.039 1.00 95.94 94 ILE A CA 1
ATOM 735 C C . ILE A 1 94 ? -5.736 5.431 3.252 1.00 95.94 94 ILE A C 1
ATOM 737 O O . ILE A 1 94 ? -5.170 5.192 2.188 1.00 95.94 94 ILE A O 1
ATOM 741 N N . SER A 1 95 ? -6.739 4.680 3.718 1.00 94.56 95 SER A N 1
ATOM 742 C CA . SER A 1 95 ? -7.266 3.514 3.008 1.00 94.56 95 SER A CA 1
ATOM 743 C C . SER A 1 95 ? -7.697 3.862 1.581 1.00 94.56 95 SER A C 1
ATOM 745 O O . SER A 1 95 ? -7.342 3.156 0.641 1.00 94.56 95 SER A O 1
ATOM 747 N N . LEU A 1 96 ? -8.431 4.963 1.406 1.00 94.44 96 LEU A N 1
ATOM 748 C CA . LEU A 1 96 ? -8.877 5.431 0.097 1.00 94.44 96 LEU A CA 1
ATOM 749 C C . LEU A 1 96 ? -7.691 5.797 -0.801 1.00 94.44 96 LEU A C 1
ATOM 751 O O . LEU A 1 96 ? -7.683 5.424 -1.971 1.00 94.44 96 LEU A O 1
ATOM 755 N N . LEU A 1 97 ? -6.686 6.495 -0.269 1.00 95.88 97 LEU A N 1
ATOM 756 C CA . LEU A 1 97 ? -5.489 6.874 -1.025 1.00 95.88 97 LEU A CA 1
ATOM 757 C C . LEU A 1 97 ? -4.683 5.650 -1.474 1.00 95.88 97 LEU A C 1
ATOM 759 O O . LEU A 1 97 ? -4.280 5.582 -2.634 1.00 95.88 97 LEU A O 1
ATOM 763 N N . LEU A 1 98 ? -4.488 4.672 -0.587 1.00 94.31 98 LEU A N 1
ATOM 764 C CA . LEU A 1 98 ? -3.781 3.430 -0.901 1.00 94.31 98 LEU A CA 1
ATOM 765 C C . LEU A 1 98 ? -4.519 2.614 -1.969 1.00 94.31 98 LEU A C 1
ATOM 767 O O . LEU A 1 98 ? -3.908 2.208 -2.958 1.00 94.31 98 LEU A O 1
ATOM 771 N N . LEU A 1 99 ? -5.832 2.420 -1.809 1.00 93.38 99 LEU A N 1
ATOM 772 C CA . LEU A 1 99 ? -6.660 1.703 -2.785 1.00 93.38 99 LEU A CA 1
ATOM 773 C C . LEU A 1 99 ? -6.700 2.422 -4.135 1.00 93.38 99 LEU A C 1
ATOM 775 O O . LEU A 1 99 ? -6.580 1.779 -5.176 1.00 93.38 99 LEU A O 1
ATOM 779 N N . SER A 1 100 ? -6.807 3.753 -4.133 1.00 91.88 100 SER A N 1
ATOM 780 C CA . SER A 1 100 ? -6.796 4.555 -5.361 1.00 91.88 100 SER A CA 1
ATOM 781 C C . SER A 1 100 ? -5.452 4.452 -6.080 1.00 91.88 100 SER A C 1
ATOM 783 O O . SER A 1 100 ? -5.420 4.202 -7.282 1.00 91.88 100 SER A O 1
ATOM 785 N N . GLY A 1 101 ? -4.337 4.581 -5.353 1.00 91.69 101 GLY A N 1
ATOM 786 C CA . GLY A 1 101 ? -2.993 4.443 -5.917 1.00 91.69 101 GLY A CA 1
ATOM 787 C C . GLY A 1 101 ? -2.753 3.055 -6.511 1.00 91.69 101 GLY A C 1
ATOM 788 O O . GLY A 1 101 ? -2.287 2.940 -7.644 1.00 91.69 101 GLY A O 1
ATOM 789 N N . PHE A 1 102 ? -3.146 2.001 -5.789 1.00 87.75 102 PHE A N 1
ATOM 790 C CA . PHE A 1 102 ? -3.053 0.629 -6.284 1.00 87.75 102 PHE A CA 1
ATOM 791 C C . PHE A 1 102 ? -3.953 0.397 -7.508 1.00 87.75 102 PHE A C 1
ATOM 793 O O . PHE A 1 102 ? -3.530 -0.232 -8.474 1.00 87.75 102 PHE A O 1
ATOM 800 N N . THR A 1 103 ? -5.157 0.969 -7.526 1.00 85.75 103 THR A N 1
ATOM 801 C CA . THR A 1 103 ? -6.080 0.886 -8.669 1.00 85.75 103 THR A CA 1
ATOM 802 C C . THR A 1 103 ? -5.521 1.576 -9.909 1.00 85.75 103 THR A C 1
ATOM 804 O O . THR A 1 103 ? -5.526 0.982 -10.984 1.00 85.75 103 THR A O 1
ATOM 807 N N . ILE A 1 104 ? -4.983 2.792 -9.772 1.00 89.38 104 ILE A N 1
ATOM 808 C CA . ILE A 1 104 ? -4.321 3.507 -10.875 1.00 89.38 104 ILE A CA 1
ATOM 809 C C . ILE A 1 104 ? -3.158 2.675 -11.415 1.00 89.38 104 ILE A C 1
ATOM 811 O O . ILE A 1 104 ? -3.038 2.499 -12.624 1.00 89.38 104 ILE A O 1
ATOM 815 N N . TYR A 1 105 ? -2.336 2.114 -10.529 1.00 86.81 105 TYR A N 1
ATOM 816 C CA . TYR A 1 105 ? -1.236 1.238 -10.916 1.00 86.81 105 TYR A CA 1
ATOM 817 C C . TYR A 1 105 ? -1.717 0.013 -11.719 1.00 86.81 105 TYR A C 1
ATOM 819 O O . TYR A 1 105 ? -1.165 -0.263 -12.783 1.00 86.81 105 TYR A O 1
ATOM 827 N N . VAL A 1 106 ? -2.780 -0.673 -11.278 1.00 83.25 106 VAL A N 1
ATOM 828 C CA . VAL A 1 106 ? -3.373 -1.808 -12.011 1.00 83.25 106 VAL A CA 1
ATOM 829 C C . VAL A 1 106 ? -3.896 -1.373 -13.382 1.00 83.25 106 VAL A C 1
ATOM 831 O O . VAL A 1 106 ? -3.684 -2.075 -14.368 1.00 83.25 106 VAL A O 1
ATOM 834 N N . ILE A 1 107 ? -4.557 -0.216 -13.469 1.00 85.50 107 ILE A N 1
ATOM 835 C CA . ILE A 1 107 ? -5.054 0.329 -14.740 1.00 85.50 107 ILE A CA 1
ATOM 836 C C . ILE A 1 107 ? -3.891 0.589 -15.701 1.00 85.50 107 ILE A C 1
ATOM 838 O O . ILE A 1 107 ? -3.978 0.211 -16.867 1.00 85.50 107 ILE A O 1
ATOM 842 N N . LEU A 1 108 ? -2.797 1.196 -15.236 1.00 84.75 108 LEU A N 1
ATOM 843 C CA . LEU A 1 108 ? -1.610 1.429 -16.064 1.00 84.75 108 LEU A CA 1
ATOM 844 C C . LEU A 1 108 ? -0.982 0.111 -16.532 1.00 84.75 108 LEU A C 1
ATOM 846 O O . LEU A 1 108 ? -0.643 -0.020 -17.706 1.00 84.75 108 LEU A O 1
ATOM 850 N N . ALA A 1 109 ? -0.897 -0.882 -15.645 1.00 80.62 109 ALA A N 1
ATOM 851 C CA . ALA A 1 109 ? -0.391 -2.209 -15.981 1.00 80.62 109 ALA A CA 1
ATOM 852 C C . ALA A 1 109 ? -1.253 -2.935 -17.027 1.00 80.62 109 ALA A C 1
ATOM 854 O O . ALA A 1 109 ? -0.711 -3.612 -17.892 1.00 80.62 109 ALA A O 1
ATOM 855 N N . LEU A 1 110 ? -2.580 -2.782 -16.977 1.00 78.12 110 LEU A N 1
ATOM 856 C CA . LEU A 1 110 ? -3.508 -3.394 -17.936 1.00 78.12 110 LEU A CA 1
ATOM 857 C C . LEU A 1 110 ? -3.540 -2.707 -19.307 1.00 78.12 110 LEU A C 1
ATOM 859 O O . LEU A 1 110 ? -3.984 -3.327 -20.268 1.00 78.12 110 LEU A O 1
ATOM 863 N N . ASN A 1 111 ? -3.121 -1.444 -19.396 1.00 81.19 111 ASN A N 1
ATOM 864 C CA . ASN A 1 111 ? -3.051 -0.693 -20.653 1.00 81.19 111 ASN A CA 1
ATOM 865 C C . ASN A 1 111 ? -1.660 -0.775 -21.310 1.00 81.19 111 ASN A C 1
ATOM 867 O O . ASN A 1 111 ? -1.320 0.096 -22.107 1.00 81.19 111 ASN A O 1
ATOM 871 N N . ASP A 1 112 ? -0.847 -1.771 -20.936 1.00 76.69 112 ASP A N 1
ATOM 872 C CA . ASP A 1 112 ? 0.513 -1.988 -21.451 1.00 76.69 112 ASP A CA 1
ATOM 873 C C . ASP A 1 112 ? 1.408 -0.735 -21.359 1.00 76.69 112 ASP A C 1
ATOM 875 O O . ASP A 1 112 ? 2.303 -0.511 -22.174 1.00 76.69 112 ASP A O 1
ATOM 879 N N . PHE A 1 113 ? 1.183 0.109 -20.342 1.00 79.56 113 PHE A N 1
ATOM 880 C CA . PHE A 1 113 ? 2.009 1.299 -20.109 1.00 79.56 113 PHE A CA 1
ATOM 881 C C . PHE A 1 113 ? 3.442 0.927 -19.695 1.00 79.56 113 PHE A C 1
ATOM 883 O O . PHE A 1 113 ? 4.370 1.722 -19.849 1.00 79.56 113 PHE A O 1
ATOM 890 N N . PHE A 1 114 ? 3.625 -0.281 -19.156 1.00 76.25 114 PHE A N 1
ATOM 891 C CA . PHE A 1 114 ? 4.923 -0.818 -18.772 1.00 76.25 114 PHE A CA 1
ATOM 892 C C . PHE A 1 114 ? 5.432 -1.814 -19.824 1.00 76.25 114 PHE A C 1
ATOM 894 O O . PHE A 1 114 ? 4.646 -2.608 -20.334 1.00 76.25 114 PHE A O 1
ATOM 901 N N . PRO A 1 115 ? 6.745 -1.815 -20.121 1.00 65.12 115 PRO A N 1
ATOM 902 C CA . PRO A 1 115 ? 7.333 -2.694 -21.134 1.00 65.12 115 PRO A CA 1
ATOM 903 C C . PRO A 1 115 ? 7.295 -4.183 -20.754 1.00 65.12 115 PRO A C 1
ATOM 905 O O . PRO A 1 115 ? 7.413 -5.035 -21.629 1.00 65.12 115 PRO A O 1
ATOM 908 N N . GLU A 1 116 ? 7.122 -4.499 -19.468 1.00 65.06 116 GLU A N 1
ATOM 909 C CA . GLU A 1 116 ? 6.989 -5.864 -18.962 1.00 65.06 116 GLU A CA 1
ATOM 910 C C . GLU A 1 116 ? 5.767 -5.980 -18.046 1.00 65.06 116 GLU A C 1
ATOM 912 O O . GLU A 1 116 ? 5.448 -5.059 -17.287 1.00 65.06 116 GLU A O 1
ATOM 917 N N . THR A 1 117 ? 5.087 -7.130 -18.094 1.00 64.25 117 THR A N 1
ATOM 918 C CA . THR A 1 117 ? 3.948 -7.415 -17.217 1.00 64.25 117 THR A CA 1
ATOM 919 C C . THR A 1 117 ? 4.421 -7.525 -15.766 1.00 64.25 117 THR A C 1
ATOM 921 O O . THR A 1 117 ? 5.254 -8.393 -15.482 1.00 64.25 117 THR A O 1
ATOM 924 N N . PRO A 1 118 ? 3.895 -6.716 -14.831 1.00 66.69 118 PRO A N 1
ATOM 925 C CA . PRO A 1 118 ? 4.341 -6.767 -13.448 1.00 66.69 118 PRO A CA 1
ATOM 926 C C . PRO A 1 118 ? 4.045 -8.118 -12.790 1.00 66.69 118 PRO A C 1
ATOM 928 O O . PRO A 1 118 ? 3.063 -8.797 -13.100 1.00 66.69 118 PRO A O 1
ATOM 931 N N . CYS A 1 119 ? 4.888 -8.497 -11.831 1.00 69.94 119 CYS A N 1
ATOM 932 C CA . CYS A 1 119 ? 4.649 -9.657 -10.977 1.00 69.94 119 CYS A CA 1
ATOM 933 C C . CYS A 1 119 ? 3.555 -9.343 -9.941 1.00 69.94 119 CYS A C 1
ATOM 935 O O . CYS A 1 119 ? 3.510 -8.237 -9.398 1.00 69.94 119 CYS A O 1
ATOM 937 N N . SER A 1 120 ? 2.682 -10.311 -9.643 1.00 66.94 120 SER A N 1
ATOM 938 C CA . SER A 1 120 ? 1.593 -10.120 -8.678 1.00 66.94 120 SER A CA 1
ATOM 939 C C . SER A 1 120 ? 2.093 -10.211 -7.225 1.00 66.94 120 SER A C 1
ATOM 941 O O . SER A 1 120 ? 2.335 -11.296 -6.687 1.00 66.94 120 SER A O 1
ATOM 943 N N . CYS A 1 121 ? 2.238 -9.055 -6.572 1.00 63.19 121 CYS A N 1
ATOM 944 C CA . CYS A 1 121 ? 2.645 -8.908 -5.169 1.00 63.19 121 CYS A CA 1
ATOM 945 C C . CYS A 1 121 ? 1.422 -8.983 -4.235 1.00 63.19 121 CYS A C 1
ATOM 947 O O . CYS A 1 121 ? 0.904 -7.950 -3.814 1.00 63.19 121 CYS A O 1
ATOM 949 N N . GLY A 1 122 ? 0.903 -10.180 -3.935 1.00 59.31 122 GLY A N 1
ATOM 950 C CA . GLY A 1 122 ? -0.381 -10.285 -3.213 1.00 59.31 122 GLY A CA 1
ATOM 951 C C . GLY A 1 122 ? -0.608 -11.500 -2.314 1.00 59.31 122 GLY A C 1
ATOM 952 O O . GLY A 1 122 ? -1.732 -11.698 -1.857 1.00 59.31 122 GLY A O 1
ATOM 953 N N . GLY A 1 123 ? 0.395 -12.346 -2.060 1.00 63.56 123 GLY A N 1
ATOM 954 C CA . GLY A 1 123 ? 0.193 -13.562 -1.254 1.00 63.56 123 GLY A CA 1
ATOM 955 C C . GLY A 1 123 ? -0.864 -14.488 -1.866 1.00 63.56 123 GLY A C 1
ATOM 956 O O . GLY A 1 123 ? -0.723 -14.887 -3.013 1.00 63.56 123 GLY A O 1
ATOM 957 N N . LEU A 1 124 ? -1.944 -14.816 -1.145 1.00 49.38 124 LEU A N 1
ATOM 958 C CA . LEU A 1 124 ? -3.040 -15.644 -1.684 1.00 49.38 124 LEU A CA 1
ATOM 959 C C . LEU A 1 124 ? -3.771 -14.955 -2.850 1.00 49.38 124 LEU A C 1
ATOM 961 O O . LEU A 1 124 ? -4.293 -15.626 -3.739 1.00 49.38 124 LEU A O 1
ATOM 965 N N . ILE A 1 125 ? -3.757 -13.620 -2.872 1.00 53.72 125 ILE A N 1
ATOM 966 C CA . ILE A 1 125 ? -4.365 -12.816 -3.932 1.00 53.72 125 ILE A CA 1
ATOM 967 C C . ILE A 1 125 ? -3.505 -12.862 -5.207 1.00 53.72 125 ILE A C 1
ATOM 969 O O . ILE A 1 125 ? -4.025 -12.614 -6.283 1.00 53.72 125 ILE A O 1
ATOM 973 N N . SER A 1 126 ? -2.234 -13.291 -5.147 1.00 57.12 126 SER A N 1
ATOM 974 C CA . SER A 1 126 ? -1.377 -13.397 -6.343 1.00 57.12 126 SER A CA 1
ATOM 975 C C . SER A 1 126 ? -1.847 -14.432 -7.370 1.00 57.12 126 SER A C 1
ATOM 977 O O . SER A 1 126 ? -1.385 -14.436 -8.510 1.00 57.12 126 SER A O 1
ATOM 979 N N . LYS A 1 127 ? -2.785 -15.302 -6.978 1.00 55.34 127 LYS A N 1
ATOM 980 C CA . LYS A 1 127 ? -3.417 -16.292 -7.857 1.00 55.34 127 LYS A CA 1
ATOM 981 C C . LYS A 1 127 ? -4.611 -15.740 -8.644 1.00 55.34 127 LYS A C 1
ATOM 983 O O . LYS A 1 127 ? -5.183 -16.474 -9.446 1.00 55.34 127 LYS A O 1
ATOM 988 N N . MET A 1 128 ? -5.020 -14.491 -8.413 1.00 55.81 128 MET A N 1
ATOM 989 C CA . MET A 1 128 ? -6.122 -13.859 -9.137 1.00 55.81 128 MET A CA 1
ATOM 990 C C . MET A 1 128 ? -5.636 -13.181 -10.422 1.00 55.81 128 MET A C 1
ATOM 992 O O . MET A 1 128 ? -4.535 -12.641 -10.490 1.00 55.81 128 MET A O 1
ATOM 996 N N . SER A 1 129 ? -6.478 -13.183 -11.462 1.00 63.28 129 SER A N 1
ATOM 997 C CA . SER A 1 129 ? -6.195 -12.405 -12.673 1.00 63.28 129 SER A CA 1
ATOM 998 C C . SER A 1 129 ? -6.211 -10.905 -12.356 1.00 63.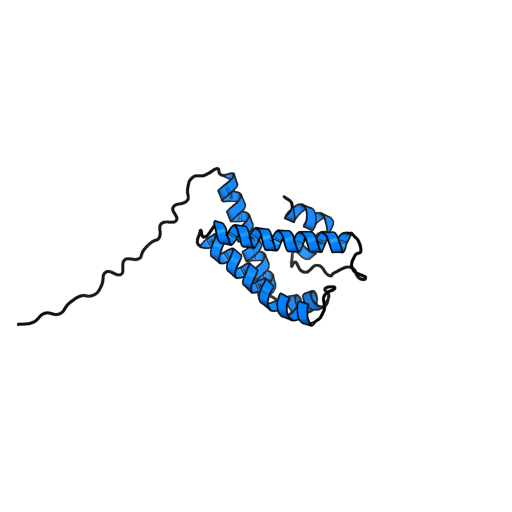28 129 SER A C 1
ATOM 1000 O O . SER A 1 129 ? -6.993 -10.456 -11.515 1.00 63.28 129 SER A O 1
ATOM 1002 N N . TRP A 1 130 ? -5.416 -10.105 -13.068 1.00 64.56 130 TRP A N 1
ATOM 1003 C CA . TRP A 1 130 ? -5.391 -8.642 -12.913 1.00 64.56 130 TRP A CA 1
ATOM 1004 C C . TRP A 1 130 ? -6.779 -7.989 -13.030 1.00 64.56 130 TRP A C 1
ATOM 1006 O O . TRP A 1 130 ? -7.088 -7.047 -12.304 1.00 64.56 130 TRP A O 1
ATOM 1016 N N . LYS A 1 131 ? -7.666 -8.539 -13.871 1.00 66.50 131 LYS A N 1
ATOM 1017 C CA . LYS A 1 131 ? -9.063 -8.082 -13.981 1.00 66.50 131 LYS A CA 1
ATOM 1018 C C . LYS A 1 131 ? -9.867 -8.353 -12.706 1.00 66.50 131 LYS A C 1
ATOM 1020 O O . LYS A 1 131 ? -10.677 -7.525 -12.308 1.00 66.50 131 LYS A O 1
ATOM 1025 N N . THR A 1 132 ? -9.641 -9.491 -12.054 1.00 66.19 132 THR A N 1
ATOM 1026 C CA . THR A 1 132 ? -10.297 -9.848 -10.787 1.00 66.19 132 THR A CA 1
ATOM 1027 C C . THR A 1 132 ? -9.831 -8.942 -9.645 1.00 66.19 132 THR A C 1
ATOM 1029 O O . THR A 1 132 ? -10.659 -8.493 -8.858 1.00 66.19 132 THR A O 1
ATOM 1032 N N . HIS A 1 133 ? -8.538 -8.605 -9.596 1.00 66.25 133 HIS A N 1
ATOM 1033 C CA . HIS A 1 133 ? -8.009 -7.621 -8.645 1.00 66.25 133 HIS A CA 1
ATOM 1034 C C . HIS A 1 133 ? -8.651 -6.242 -8.812 1.00 66.25 133 HIS A C 1
ATOM 1036 O O . HIS A 1 133 ? -9.013 -5.610 -7.823 1.00 66.25 133 HIS A O 1
ATOM 1042 N N . LEU A 1 134 ? -8.816 -5.787 -10.058 1.00 64.75 134 LEU A N 1
ATOM 1043 C CA . LEU A 1 134 ? -9.442 -4.499 -10.342 1.00 64.75 134 LEU A CA 1
ATOM 1044 C C . LEU A 1 134 ? -10.889 -4.451 -9.831 1.00 64.75 134 LEU A C 1
ATOM 1046 O O . LEU A 1 134 ? -11.276 -3.483 -9.186 1.00 64.75 134 LEU A O 1
ATOM 1050 N N . TRP A 1 135 ? -11.662 -5.516 -10.059 1.00 70.94 135 TRP A N 1
ATOM 1051 C CA . TRP A 1 135 ? -13.026 -5.621 -9.536 1.00 70.94 135 TRP A CA 1
ATOM 1052 C C . TRP A 1 135 ? -13.081 -5.628 -8.006 1.00 70.94 135 TRP A C 1
ATOM 1054 O O . TRP A 1 135 ? -13.965 -4.993 -7.444 1.00 70.94 135 TRP A O 1
ATOM 1064 N N . PHE A 1 136 ? -12.134 -6.292 -7.335 1.00 70.31 136 PHE A N 1
ATOM 1065 C CA . PHE A 1 136 ? -12.060 -6.298 -5.871 1.00 70.31 136 PHE A CA 1
ATOM 1066 C C . PHE A 1 136 ? -11.768 -4.911 -5.278 1.00 70.31 136 PHE A C 1
ATOM 1068 O O . PHE A 1 136 ? -12.292 -4.592 -4.223 1.00 70.31 136 PHE A O 1
ATOM 1075 N N . ASN A 1 137 ? -10.951 -4.081 -5.936 1.00 67.38 137 ASN A N 1
ATOM 1076 C CA . ASN A 1 137 ? -10.658 -2.729 -5.439 1.00 67.38 137 ASN A CA 1
ATOM 1077 C C . ASN A 1 137 ? -11.802 -1.729 -5.640 1.00 67.38 137 ASN A C 1
ATOM 1079 O O . ASN A 1 137 ? -11.860 -0.730 -4.927 1.00 67.38 137 ASN A O 1
ATOM 1083 N N . ILE A 1 138 ? -12.630 -1.927 -6.670 1.00 70.12 138 ILE A N 1
ATOM 1084 C CA . ILE A 1 138 ? -13.693 -0.983 -7.046 1.00 70.12 138 ILE A CA 1
ATOM 1085 C C . ILE A 1 138 ? -14.994 -1.253 -6.274 1.00 70.12 138 ILE A C 1
ATOM 1087 O O . ILE A 1 138 ? -15.784 -0.325 -6.093 1.00 70.12 138 ILE A O 1
ATOM 1091 N N . LEU A 1 139 ? -15.227 -2.501 -5.852 1.00 60.03 139 LEU A N 1
ATOM 1092 C CA . LEU A 1 139 ? -16.411 -2.922 -5.097 1.00 60.03 139 LEU A CA 1
ATOM 1093 C C . LEU A 1 139 ? -16.262 -2.641 -3.595 1.00 60.03 139 LEU A C 1
ATOM 1095 O O . LEU A 1 139 ? -17.236 -2.112 -3.013 1.00 60.03 139 LEU A O 1
#

Nearest PDB structures (foldseek):
  1few-assembly1_A  TM=3.060E-01  e=4.707E+00  Homo sapiens
  8auw-assembly1_D  TM=2.828E-01  e=8.595E+00  Homo sapiens

Radius of gyration: 20.68 Å; Cα contacts (8 Å, |Δi|>4): 79; chains: 1; bounding box: 42×32×84 Å

Sequence (139 aa):
METIKDTGKYSAKTSGAKYPTGSYLNSLGLFLLILLWSYALFVKLADLALFQRQMYQQPFSSAVILVLIYVLPILEASTAILLILDQRKPGLLISLLLLSGFTIYVILALNDFFPETPCSCGGLISKMSWKTHLWFNIL

Secondary structure (DSSP, 8-state):
-----------------------HHHHHHHHHHHHHHHHHHHHHHHTHHHHHHHHHTSSS-HHHHHHHHHHHHHHHHHHHHHHHTT-HHHHHHHHHHHHHHHHHHHHHHHTT-SSSPPP---GGGGGS-HHHHHHHHH-

Foldseek 3Di:
DDDDDDDDDPPPPPVPPPPDPPDPVVVVVLVVLLVVLVLLLCLCVVCVPVLLVLLVQDLDDPVVSVVCSPVVSVLSVVLNVCSVVVVCPVSVVSSVVVLVVVLVVLVCLVVCVGVDRGQQNGVVCSPDDSVVVNVVSVD